Protein AF-A0A0B6XZ60-F1 (afdb_monomer_lite)

InterPro domains:
  IPR029412 Centrosomal protein of 19kDa [PF14933] (13-117)
  IPR029412 Centrosomal protein of 19kDa [PTHR31539] (5-104)

Organism: NCBI:txid1028688

Foldseek 3Di:
DDPPPPFDKAWDDWAWDQVVTWIWTWIDTPNDTDIDTGGQPPQALPDDQVVSLVVQCPDPVRVVPSVNDDPLVSSLRSQLSSCVRVVHDSVVSVVVSVVVPDDDPPDPPVPPDPVRD

Radius of gyration: 18.49 Å; chains: 1; bounding box: 44×43×53 Å

Secondary structure (DSSP, 8-state):
---------EEEEEEEEETTEEEEEEEEETTEEEEE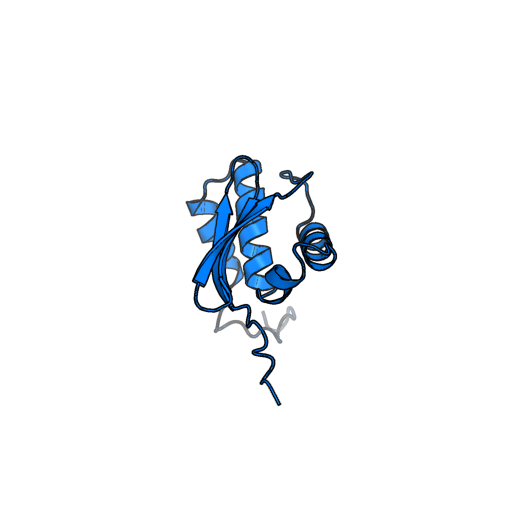EEE-TT--TT--HHHHHHHHHH-TTTHHHHTTS-HHHHHHHHHHHHHHHTT--HHHHHHHHHHHT---TT--TT--STT--

pLDDT: mean 89.15, std 12.57, range [37.44, 97.88]

Structure (mmCIF, N/CA/C/O backbone):
data_AF-A0A0B6XZ60-F1
#
_entry.id   AF-A0A0B6XZ60-F1
#
loop_
_atom_site.group_PDB
_atom_site.id
_atom_site.type_symbol
_atom_site.label_atom_id
_atom_site.label_alt_id
_atom_site.label_comp_id
_atom_site.label_asym_id
_atom_site.label_entity_id
_atom_site.label_seq_id
_atom_site.pdbx_PDB_ins_code
_atom_site.Cartn_x
_atom_site.Cartn_y
_atom_site.Cartn_z
_atom_site.occupancy
_atom_site.B_iso_or_equiv
_atom_site.auth_seq_id
_atom_site.auth_comp_id
_atom_site.auth_asym_id
_atom_site.auth_atom_id
_atom_site.pdbx_PDB_model_num
ATOM 1 N N . MET A 1 1 ? -27.335 -10.048 32.225 1.00 43.50 1 MET A N 1
ATOM 2 C CA . MET A 1 1 ? -26.071 -10.114 31.459 1.00 43.50 1 MET A CA 1
ATOM 3 C C . MET A 1 1 ? -26.249 -9.293 30.191 1.00 43.50 1 MET A C 1
ATOM 5 O O . MET A 1 1 ? -26.972 -9.725 29.305 1.00 43.50 1 MET A O 1
ATOM 9 N N . GLN A 1 2 ? -25.709 -8.072 30.132 1.00 37.44 2 GLN A N 1
ATOM 10 C CA . GLN A 1 2 ? -25.717 -7.289 28.893 1.00 37.44 2 GLN A CA 1
ATOM 11 C C . GLN A 1 2 ? -24.668 -7.881 27.952 1.00 37.44 2 GLN A C 1
ATOM 13 O O . GLN A 1 2 ? -23.492 -7.958 28.299 1.00 37.44 2 GLN A O 1
ATOM 18 N N . SER A 1 3 ? -25.121 -8.341 26.788 1.00 44.88 3 SER A N 1
ATOM 19 C CA . SER A 1 3 ? -24.261 -8.735 25.678 1.00 44.88 3 SER A CA 1
ATOM 20 C C . SER A 1 3 ? -23.379 -7.546 25.313 1.00 44.88 3 SER A C 1
ATOM 22 O O . SER A 1 3 ? -23.875 -6.545 24.794 1.00 44.88 3 SER A O 1
ATOM 24 N N . VAL A 1 4 ? -22.080 -7.641 25.591 1.00 51.56 4 VAL A N 1
ATOM 25 C CA . VAL A 1 4 ? -21.081 -6.734 25.027 1.00 51.56 4 VAL A CA 1
ATOM 26 C C . VAL A 1 4 ? -21.133 -6.961 23.521 1.00 51.56 4 VAL A C 1
ATOM 28 O O . VAL A 1 4 ? -20.595 -7.942 23.021 1.00 51.56 4 VAL A O 1
ATOM 31 N N . MET A 1 5 ? -21.865 -6.111 22.797 1.00 50.62 5 MET A N 1
ATOM 32 C CA . MET A 1 5 ? -21.806 -6.101 21.342 1.00 50.62 5 MET A CA 1
ATOM 33 C C . MET A 1 5 ? -20.381 -5.713 20.972 1.00 50.62 5 MET A C 1
ATOM 35 O O . MET A 1 5 ? -19.997 -4.548 21.075 1.00 50.62 5 MET A O 1
ATOM 39 N N . THR A 1 6 ? -19.577 -6.709 20.615 1.00 55.88 6 THR A N 1
ATOM 40 C CA . THR A 1 6 ? -18.244 -6.524 20.060 1.00 55.88 6 THR A CA 1
ATOM 41 C C . THR A 1 6 ? -18.403 -5.607 18.859 1.00 55.88 6 THR A C 1
ATOM 43 O O . THR A 1 6 ? -19.071 -5.954 17.887 1.00 55.88 6 THR A O 1
ATOM 46 N N . ASP A 1 7 ? -17.874 -4.393 18.963 1.00 73.44 7 ASP A N 1
ATOM 47 C CA . ASP A 1 7 ? -18.035 -3.366 17.945 1.00 73.44 7 ASP A CA 1
ATOM 48 C C . ASP A 1 7 ? -17.248 -3.779 16.692 1.00 73.44 7 ASP A C 1
ATOM 50 O O . ASP A 1 7 ? -16.053 -3.502 16.568 1.00 73.44 7 ASP A O 1
ATOM 54 N N . SER A 1 8 ? -17.897 -4.540 15.808 1.00 84.88 8 SER A N 1
ATOM 55 C CA . SER A 1 8 ? -17.265 -5.166 14.650 1.00 84.88 8 SER A CA 1
ATOM 56 C C . SER A 1 8 ? -16.789 -4.094 13.675 1.00 84.88 8 SER A C 1
ATOM 58 O O . SER A 1 8 ? -17.577 -3.264 13.208 1.00 84.88 8 SER A O 1
ATOM 60 N N . LEU A 1 9 ? -15.494 -4.121 13.371 1.00 92.62 9 LEU A N 1
ATOM 61 C CA . LEU A 1 9 ? -14.864 -3.257 12.386 1.00 92.62 9 LEU A CA 1
ATOM 62 C C . LEU A 1 9 ? -14.755 -4.003 11.054 1.00 92.62 9 LEU A C 1
ATOM 64 O O . LEU A 1 9 ? -14.100 -5.037 10.985 1.00 92.62 9 LEU A O 1
ATOM 68 N N . GLU A 1 10 ? -15.349 -3.451 10.000 1.00 94.62 10 GLU A N 1
ATOM 69 C CA . GLU A 1 10 ? -15.351 -4.046 8.658 1.00 94.62 10 GLU A CA 1
ATOM 70 C C . GLU A 1 10 ? -14.857 -3.022 7.631 1.00 94.62 10 GLU A C 1
ATOM 72 O O . GLU A 1 10 ? -15.381 -1.906 7.565 1.00 94.62 10 GLU A O 1
ATOM 77 N N . ILE A 1 11 ? -13.854 -3.377 6.824 1.00 95.94 11 ILE A N 1
ATOM 78 C CA . ILE A 1 11 ? -13.383 -2.522 5.729 1.00 95.94 11 ILE A CA 1
ATOM 79 C C . ILE A 1 11 ? -14.274 -2.737 4.503 1.00 95.94 11 ILE A C 1
ATOM 81 O O . ILE A 1 11 ? -14.376 -3.847 4.000 1.00 95.94 11 ILE A O 1
ATOM 85 N N . ILE A 1 12 ? -14.876 -1.659 3.995 1.00 96.12 12 ILE A N 1
ATOM 86 C CA . ILE A 1 12 ? -15.739 -1.687 2.803 1.00 96.12 12 ILE A CA 1
ATOM 87 C C . ILE A 1 12 ? -14.926 -1.339 1.552 1.00 96.12 12 ILE A C 1
ATOM 89 O O . ILE A 1 12 ? -15.044 -1.986 0.517 1.00 96.12 12 ILE A O 1
ATOM 93 N N . LYS A 1 13 ? -14.120 -0.269 1.622 1.00 96.06 13 LYS A N 1
ATOM 94 C CA . LYS A 1 13 ? -13.278 0.200 0.510 1.00 96.06 13 LYS A CA 1
ATOM 95 C C . LYS A 1 13 ? -11.956 0.747 1.033 1.00 96.06 13 LYS A C 1
ATOM 97 O O . LYS A 1 13 ? -11.916 1.373 2.093 1.00 96.06 13 LYS A O 1
ATOM 102 N N . CYS A 1 14 ? -10.902 0.578 0.244 1.00 96.81 14 CYS A N 1
ATOM 103 C CA . CYS A 1 14 ? -9.594 1.177 0.470 1.00 96.81 14 CYS A CA 1
ATOM 104 C C . CYS A 1 14 ? -9.109 1.819 -0.834 1.00 96.81 14 CYS A C 1
ATOM 106 O O . CYS A 1 14 ? -9.253 1.230 -1.903 1.00 96.81 14 CYS A O 1
ATOM 108 N N . GLY A 1 15 ? -8.573 3.030 -0.745 1.00 96.94 15 GLY A N 1
ATOM 109 C CA . GLY A 1 15 ? -8.031 3.782 -1.870 1.00 96.94 15 GLY A CA 1
ATOM 110 C C . GLY A 1 15 ? -6.872 4.670 -1.437 1.00 96.94 15 GLY A C 1
ATOM 111 O O . GLY A 1 15 ? -6.383 4.566 -0.311 1.00 96.94 15 GLY A O 1
ATOM 112 N N . VAL A 1 16 ? -6.453 5.570 -2.323 1.00 97.31 16 VAL A N 1
ATOM 113 C CA . VAL A 1 16 ? -5.301 6.453 -2.104 1.00 97.31 16 VAL A CA 1
ATOM 114 C C . VAL A 1 16 ? -5.658 7.915 -2.345 1.00 97.31 16 VAL A C 1
ATOM 116 O O . VAL A 1 16 ? -6.547 8.234 -3.133 1.00 97.31 16 VAL A O 1
ATOM 119 N N . ARG A 1 17 ? -4.945 8.812 -1.669 1.00 97.00 17 ARG A N 1
ATOM 120 C CA . ARG A 1 17 ? -4.849 10.236 -2.000 1.00 97.00 17 ARG A CA 1
ATOM 121 C C . ARG A 1 17 ? -3.385 10.541 -2.293 1.00 97.00 17 ARG A C 1
ATOM 123 O O . ARG A 1 17 ? -2.524 10.110 -1.533 1.00 97.00 17 ARG A O 1
ATOM 130 N N . PHE A 1 18 ? -3.124 11.295 -3.357 1.00 95.81 18 PHE A N 1
ATOM 131 C CA . PHE A 1 18 ? -1.760 11.611 -3.789 1.00 95.81 18 PHE A CA 1
ATOM 132 C C . PHE A 1 18 ? -1.173 12.857 -3.124 1.00 95.81 18 PHE A C 1
ATOM 134 O O . PHE A 1 18 ? 0.037 12.908 -2.946 1.00 95.81 18 PHE A O 1
ATOM 141 N N . ASP A 1 19 ? -2.010 13.819 -2.719 1.00 93.31 19 ASP A N 1
ATOM 142 C CA . ASP A 1 19 ? -1.548 15.088 -2.150 1.00 93.31 19 ASP A CA 1
ATOM 143 C C . ASP A 1 19 ? -2.365 15.530 -0.906 1.00 93.31 19 ASP A C 1
ATOM 145 O O . ASP A 1 19 ? -3.571 15.788 -1.016 1.00 93.31 19 ASP A O 1
ATOM 149 N N . PRO A 1 20 ? -1.765 15.555 0.304 1.00 94.31 20 PRO A N 1
ATOM 150 C CA . PRO A 1 20 ? -0.555 14.815 0.657 1.00 94.31 20 PRO A CA 1
ATOM 151 C C . PRO A 1 20 ? -0.827 13.291 0.668 1.00 94.31 20 PRO A C 1
ATOM 153 O O . PRO A 1 20 ? -1.968 12.881 0.959 1.00 94.31 20 PRO A O 1
ATOM 1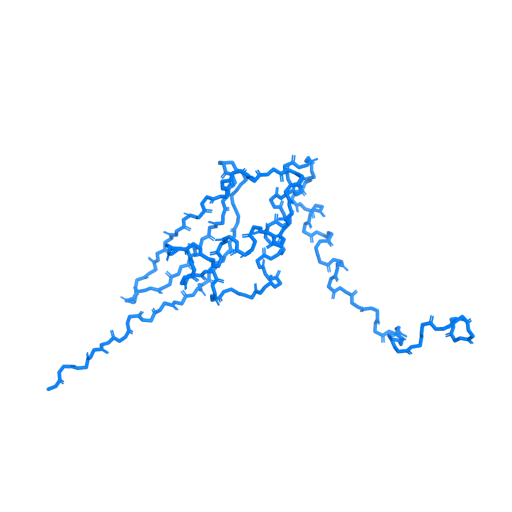56 N N . PRO A 1 21 ? 0.196 12.448 0.410 1.00 96.75 21 PRO A N 1
ATOM 157 C CA . PRO A 1 21 ? 0.077 10.990 0.347 1.00 96.75 21 PRO A CA 1
ATOM 158 C C . PRO A 1 21 ? -0.667 10.370 1.536 1.00 96.75 21 PRO A C 1
ATOM 160 O O . PRO A 1 21 ? -0.321 10.590 2.701 1.00 96.75 21 PRO A O 1
ATOM 163 N N . ALA A 1 22 ? -1.715 9.592 1.259 1.00 97.50 22 ALA A N 1
ATOM 164 C CA . ALA A 1 22 ? -2.485 8.901 2.293 1.00 97.50 22 ALA A CA 1
ATOM 165 C C . ALA A 1 22 ? -3.234 7.670 1.768 1.00 97.50 22 ALA A C 1
ATOM 167 O O . ALA A 1 22 ? -3.731 7.668 0.641 1.00 97.50 22 ALA A O 1
ATOM 168 N N . LEU A 1 23 ? -3.424 6.675 2.638 1.00 97.50 23 LEU A N 1
ATOM 169 C CA . LEU A 1 23 ? -4.440 5.637 2.453 1.00 97.50 23 LEU A CA 1
ATOM 170 C C . LEU A 1 23 ? -5.799 6.166 2.914 1.00 97.50 23 LEU A C 1
ATOM 172 O O . LEU A 1 23 ? -5.915 6.780 3.976 1.00 97.50 23 LEU A O 1
ATOM 176 N N . VAL A 1 24 ? -6.843 5.909 2.137 1.00 97.88 24 VAL A N 1
ATOM 177 C CA . VAL A 1 24 ? -8.211 6.341 2.434 1.00 97.88 24 VAL A CA 1
ATOM 178 C C . VAL A 1 24 ? -9.087 5.112 2.615 1.00 97.88 24 VAL A C 1
ATOM 180 O O . VAL A 1 24 ? -9.304 4.348 1.681 1.00 97.88 24 VAL A O 1
ATOM 183 N N . LEU A 1 25 ? -9.624 4.947 3.818 1.00 97.19 25 LEU A N 1
ATOM 184 C CA . LEU A 1 25 ? -10.461 3.820 4.205 1.00 97.19 25 LEU A CA 1
ATOM 185 C C . LEU A 1 25 ? -11.915 4.253 4.345 1.00 97.19 25 LEU A C 1
ATOM 187 O O . LEU A 1 25 ? -12.207 5.259 4.995 1.00 97.19 25 LEU A O 1
ATOM 191 N N . CYS A 1 26 ? -12.822 3.451 3.801 1.00 97.62 26 CYS A N 1
ATOM 192 C CA . CYS A 1 26 ? -14.243 3.460 4.118 1.00 97.62 26 CYS A CA 1
ATOM 193 C C . CYS A 1 26 ? -14.558 2.177 4.889 1.00 97.62 26 CYS A C 1
ATOM 195 O O . CYS A 1 26 ? -14.260 1.085 4.405 1.00 97.62 26 CYS A O 1
ATOM 197 N N . TYR A 1 27 ? -15.119 2.299 6.088 1.00 96.31 27 TYR A N 1
ATOM 198 C CA . TYR A 1 27 ? -15.334 1.170 6.990 1.00 96.31 27 TYR A CA 1
ATOM 199 C C . TYR A 1 27 ? -16.660 1.291 7.737 1.00 96.31 27 TYR A C 1
ATOM 201 O O . TYR A 1 27 ? -17.161 2.395 7.956 1.00 96.31 27 TYR A O 1
ATOM 209 N N . LYS A 1 28 ? -17.217 0.158 8.161 1.00 96.12 28 LYS A N 1
ATOM 210 C CA . LYS A 1 28 ? -18.392 0.087 9.031 1.00 96.12 28 LYS A CA 1
ATOM 211 C C . LYS A 1 28 ? -17.941 -0.150 10.468 1.00 96.12 28 LYS A C 1
ATOM 213 O O . LYS A 1 28 ? -17.087 -0.997 10.723 1.00 96.12 28 LYS A O 1
ATOM 218 N N . LYS A 1 29 ? -18.495 0.622 11.402 1.00 94.75 29 LYS A N 1
ATOM 219 C CA . LYS A 1 29 ? -18.302 0.450 12.848 1.00 94.75 29 LYS A CA 1
ATOM 220 C C . LYS A 1 29 ? -19.592 0.828 13.573 1.00 94.75 29 LYS A C 1
ATOM 222 O O . LYS A 1 29 ? -20.143 1.900 13.309 1.00 94.75 29 LYS A O 1
ATOM 227 N N . SER A 1 30 ? -20.092 -0.054 14.434 1.00 92.69 30 SER A N 1
ATOM 228 C CA . SER A 1 30 ? -21.373 0.105 15.147 1.00 92.69 30 SER A CA 1
ATOM 229 C C . SER A 1 30 ? -22.548 0.420 14.208 1.00 92.69 30 SER A C 1
ATOM 231 O O . SER A 1 30 ? -23.341 1.328 14.450 1.00 92.69 30 SER A O 1
ATOM 233 N N . GLY A 1 31 ? -22.603 -0.249 13.052 1.00 90.88 31 GLY A N 1
ATOM 234 C CA . GLY A 1 31 ? -23.636 -0.014 12.036 1.00 90.88 31 GLY A CA 1
ATOM 235 C C . GLY A 1 31 ? -23.471 1.267 11.207 1.00 90.88 31 GLY A C 1
ATOM 236 O O . GLY A 1 31 ? -24.183 1.432 10.221 1.00 90.88 31 GLY A O 1
ATOM 237 N N . LYS A 1 32 ? -22.520 2.151 11.538 1.00 95.38 32 LYS A N 1
ATOM 238 C CA . LYS A 1 32 ? -22.293 3.418 10.826 1.00 95.38 32 LYS A CA 1
ATOM 239 C C . LYS A 1 32 ? -21.115 3.309 9.863 1.00 95.38 32 LYS A C 1
ATOM 241 O O . LYS A 1 32 ? -20.042 2.840 10.244 1.00 95.38 32 LYS A O 1
ATOM 246 N N . ILE A 1 33 ? -21.304 3.800 8.640 1.00 96.81 33 ILE A N 1
ATOM 247 C CA . ILE A 1 33 ? -20.222 3.970 7.665 1.00 96.81 33 ILE A CA 1
ATOM 248 C C . ILE A 1 33 ? -19.389 5.186 8.070 1.00 96.81 33 ILE A C 1
ATOM 250 O O . ILE A 1 33 ? -19.919 6.245 8.404 1.00 96.81 33 ILE A O 1
ATOM 254 N N . ARG A 1 34 ? -18.071 5.026 8.056 1.00 96.81 34 ARG A N 1
ATOM 255 C CA . ARG A 1 34 ? -17.096 6.049 8.419 1.00 96.81 34 ARG A CA 1
ATOM 256 C C . ARG A 1 34 ? -15.974 6.080 7.393 1.00 96.81 34 ARG A C 1
ATOM 258 O O . ARG A 1 34 ? -15.657 5.075 6.762 1.00 96.81 34 ARG A O 1
ATOM 265 N N . ARG A 1 35 ? -15.331 7.240 7.277 1.00 96.94 35 ARG A N 1
ATOM 266 C CA . ARG A 1 35 ? -14.138 7.444 6.454 1.00 96.94 35 ARG A CA 1
ATOM 267 C C . ARG A 1 35 ? -12.949 7.785 7.348 1.00 96.94 35 ARG A C 1
ATOM 269 O O . ARG A 1 35 ? -13.094 8.562 8.289 1.00 96.94 35 ARG A O 1
ATOM 276 N N . ARG A 1 36 ? -11.775 7.219 7.067 1.00 96.00 36 ARG A N 1
ATOM 277 C CA . ARG A 1 36 ? -10.503 7.565 7.724 1.00 96.00 36 ARG A CA 1
ATOM 278 C C . ARG A 1 36 ? -9.427 7.775 6.668 1.00 96.00 36 ARG A C 1
ATOM 280 O O . ARG A 1 36 ? -9.353 7.013 5.713 1.00 96.00 36 ARG A O 1
ATOM 287 N N . SER A 1 37 ? -8.594 8.792 6.858 1.00 96.94 37 SER A N 1
ATOM 288 C CA . SER A 1 37 ? -7.375 8.999 6.075 1.00 96.94 37 SER A CA 1
ATOM 289 C C . SER A 1 37 ? -6.181 8.655 6.961 1.00 96.94 37 SER A C 1
ATOM 291 O O . SER A 1 37 ? -6.094 9.172 8.073 1.00 96.94 37 SER A O 1
ATOM 293 N N . ILE A 1 38 ? -5.291 7.785 6.492 1.00 96.50 38 ILE A N 1
ATOM 294 C CA . ILE A 1 38 ? -4.034 7.427 7.155 1.00 96.50 38 ILE A CA 1
ATOM 295 C C . ILE A 1 38 ? -2.906 8.095 6.361 1.00 96.50 38 ILE A C 1
ATOM 297 O O . ILE A 1 38 ? -2.613 7.644 5.253 1.00 96.50 38 ILE A O 1
ATOM 301 N N . PRO A 1 39 ? -2.316 9.192 6.865 1.00 95.81 39 PRO A N 1
ATOM 302 C CA . PRO A 1 39 ? -1.209 9.862 6.191 1.00 95.81 39 PRO A CA 1
ATOM 303 C C . PRO A 1 39 ? 0.014 8.949 6.096 1.00 95.81 39 PRO A C 1
ATOM 305 O O . PRO A 1 39 ? 0.360 8.290 7.077 1.00 95.81 39 PRO A O 1
ATOM 308 N N . LEU A 1 40 ? 0.691 8.963 4.949 1.00 94.62 40 LEU A N 1
ATOM 309 C CA . LEU A 1 40 ? 1.985 8.307 4.776 1.00 94.62 40 LEU A CA 1
ATOM 310 C C . LEU A 1 40 ? 3.081 9.344 5.038 1.00 94.62 40 LEU A C 1
ATOM 312 O O . LEU A 1 40 ? 3.441 10.129 4.163 1.00 94.62 40 LEU A O 1
ATOM 316 N N . ARG A 1 41 ? 3.543 9.414 6.290 1.00 87.81 41 ARG A N 1
ATOM 317 C CA . ARG A 1 41 ? 4.612 10.340 6.691 1.00 87.81 41 ARG A CA 1
ATOM 318 C C . ARG A 1 41 ? 5.939 9.854 6.113 1.00 87.81 41 ARG A C 1
ATOM 320 O O . ARG A 1 41 ? 6.176 8.653 6.108 1.00 87.81 41 ARG A O 1
ATOM 327 N N . ASN A 1 42 ? 6.789 10.782 5.673 1.00 86.81 42 ASN A N 1
ATOM 328 C CA . ASN A 1 42 ? 8.104 10.481 5.090 1.00 86.81 42 ASN A CA 1
ATOM 329 C C . ASN A 1 42 ? 8.039 9.496 3.907 1.00 86.81 42 ASN A C 1
ATOM 331 O O . ASN A 1 42 ? 8.936 8.682 3.730 1.00 86.81 42 ASN A O 1
ATOM 335 N N . PHE A 1 43 ? 6.958 9.554 3.124 1.00 93.50 43 PHE A N 1
ATOM 336 C CA . PHE A 1 43 ? 6.756 8.694 1.965 1.00 93.50 43 PHE A CA 1
ATOM 337 C C . PHE A 1 43 ? 7.091 9.450 0.681 1.00 93.50 43 PHE A C 1
ATOM 339 O O . PHE A 1 43 ? 6.444 10.443 0.345 1.00 93.50 43 PHE A O 1
ATOM 346 N N . ASP A 1 44 ? 8.086 8.956 -0.042 1.00 93.19 44 ASP A N 1
ATOM 347 C CA . ASP A 1 44 ? 8.564 9.503 -1.306 1.00 93.19 44 ASP A CA 1
ATOM 348 C C . ASP A 1 44 ? 8.753 8.406 -2.371 1.00 93.19 44 ASP A C 1
ATOM 350 O O . ASP A 1 44 ? 8.500 7.218 -2.152 1.00 93.19 44 ASP A O 1
ATOM 354 N N . LYS A 1 45 ? 9.224 8.805 -3.556 1.00 92.69 45 LYS A N 1
ATOM 355 C CA . LYS A 1 45 ? 9.481 7.894 -4.681 1.00 92.69 45 LYS A CA 1
ATOM 356 C C . LYS A 1 45 ? 10.602 6.871 -4.433 1.00 92.69 45 LYS A C 1
ATOM 358 O O . LYS A 1 45 ? 10.720 5.926 -5.207 1.00 92.69 45 LYS A O 1
ATOM 363 N N . ASN A 1 46 ? 11.419 7.038 -3.394 1.00 92.81 46 ASN A N 1
ATOM 364 C CA . ASN A 1 46 ? 12.537 6.152 -3.054 1.00 92.81 46 ASN A CA 1
ATOM 365 C C . ASN A 1 46 ? 12.204 5.215 -1.887 1.00 92.81 46 ASN A C 1
ATOM 367 O O . ASN A 1 46 ? 12.922 4.249 -1.643 1.00 92.81 46 ASN A O 1
ATOM 371 N N . THR A 1 47 ? 11.099 5.468 -1.193 1.00 91.88 47 THR A N 1
ATOM 372 C CA . THR A 1 47 ? 10.687 4.716 -0.012 1.00 91.88 47 THR A CA 1
ATOM 373 C C . THR A 1 47 ? 10.444 3.234 -0.340 1.00 91.88 47 THR A C 1
ATOM 375 O O . THR A 1 47 ? 9.853 2.885 -1.373 1.00 91.88 47 THR A O 1
ATOM 378 N N . GLY A 1 48 ? 10.919 2.343 0.536 1.00 94.69 48 GLY A N 1
ATOM 379 C CA . GLY A 1 48 ? 10.671 0.903 0.456 1.00 94.69 48 GLY A CA 1
ATOM 380 C C . GLY A 1 48 ? 9.235 0.570 0.863 1.00 94.69 48 GLY A C 1
ATOM 381 O O . GLY A 1 48 ? 8.782 0.978 1.931 1.00 94.69 48 GLY A O 1
ATOM 382 N N . ILE A 1 49 ? 8.507 -0.160 0.014 1.00 94.75 49 ILE A N 1
ATOM 383 C CA . ILE A 1 49 ? 7.088 -0.470 0.255 1.00 94.75 49 ILE A CA 1
ATOM 384 C C . ILE A 1 49 ? 6.925 -1.367 1.488 1.00 94.75 49 ILE A C 1
ATOM 386 O O . ILE A 1 49 ? 6.055 -1.092 2.313 1.00 94.75 49 ILE A O 1
ATOM 390 N N . ASP A 1 50 ? 7.796 -2.363 1.658 1.00 94.00 50 ASP A N 1
ATOM 391 C CA . ASP A 1 50 ? 7.732 -3.314 2.775 1.00 94.00 50 ASP A CA 1
ATOM 392 C C . ASP A 1 50 ? 7.881 -2.618 4.133 1.00 94.00 50 ASP A C 1
ATOM 394 O O . ASP A 1 50 ? 7.055 -2.819 5.024 1.00 94.00 50 ASP A O 1
ATOM 398 N N . HIS A 1 51 ? 8.846 -1.698 4.247 1.00 93.69 51 HIS A N 1
ATOM 399 C CA . HIS A 1 51 ? 9.049 -0.878 5.446 1.00 93.69 51 HIS A CA 1
ATOM 400 C C . HIS A 1 51 ? 7.778 -0.106 5.824 1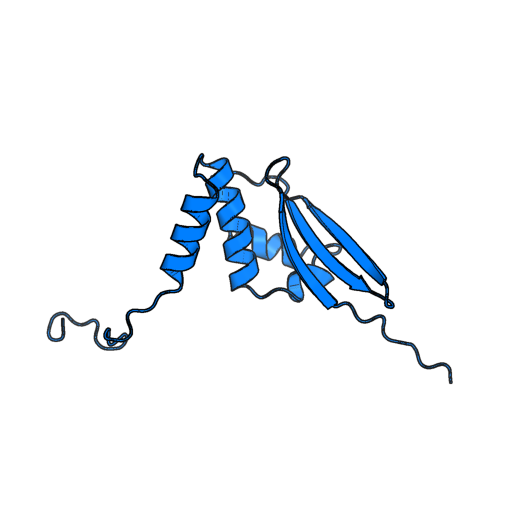.00 93.69 51 HIS A C 1
ATOM 402 O O . HIS A 1 51 ? 7.338 -0.112 6.970 1.00 93.69 51 HIS A O 1
ATOM 408 N N . ILE A 1 52 ? 7.124 0.524 4.846 1.00 95.12 52 ILE A N 1
ATOM 409 C CA . ILE A 1 52 ? 5.892 1.283 5.094 1.00 95.12 52 ILE A CA 1
ATOM 410 C C . ILE A 1 52 ? 4.735 0.361 5.481 1.00 95.12 52 ILE A C 1
ATOM 412 O O . ILE A 1 52 ? 3.906 0.722 6.318 1.00 95.12 52 ILE A O 1
ATOM 416 N N . MET A 1 53 ? 4.657 -0.838 4.903 1.00 95.06 53 MET A N 1
ATOM 417 C CA . MET A 1 53 ? 3.652 -1.825 5.296 1.00 95.06 53 MET A CA 1
ATOM 418 C C . MET A 1 53 ? 3.833 -2.270 6.750 1.00 95.06 53 MET A C 1
ATOM 420 O O . MET A 1 53 ? 2.836 -2.436 7.458 1.00 95.06 53 MET A O 1
ATOM 424 N N . GLU A 1 54 ? 5.071 -2.451 7.205 1.00 93.81 54 GLU A N 1
ATOM 425 C CA . GLU A 1 54 ? 5.393 -2.779 8.596 1.00 93.81 54 GLU A CA 1
ATOM 426 C C . GLU A 1 54 ? 5.049 -1.628 9.546 1.00 93.81 54 GLU A C 1
ATOM 428 O O . GLU A 1 54 ? 4.323 -1.847 10.521 1.00 93.81 54 GLU A O 1
ATOM 433 N N . ASP A 1 55 ? 5.440 -0.398 9.210 1.00 93.19 55 ASP A N 1
ATOM 434 C CA . ASP A 1 55 ? 5.106 0.811 9.975 1.00 93.19 55 ASP A CA 1
ATOM 435 C C . ASP A 1 55 ? 3.591 0.990 10.155 1.00 93.19 55 ASP A C 1
ATOM 437 O O . ASP A 1 55 ? 3.079 1.302 11.236 1.00 93.19 55 ASP A O 1
ATOM 441 N N . LEU A 1 56 ? 2.826 0.755 9.088 1.00 93.81 56 LEU A N 1
ATOM 442 C CA . LEU A 1 56 ? 1.369 0.846 9.122 1.00 93.81 56 LEU A CA 1
ATOM 443 C C . LEU A 1 56 ? 0.738 -0.228 10.024 1.00 93.81 56 LEU A C 1
ATOM 445 O O . LEU A 1 56 ? -0.294 0.026 10.655 1.00 93.81 56 LEU A O 1
ATOM 449 N N . LYS A 1 57 ? 1.346 -1.419 10.103 1.00 93.19 57 LYS A N 1
ATOM 450 C CA . LYS A 1 57 ? 0.890 -2.540 10.943 1.00 93.19 57 LYS A CA 1
ATOM 451 C C . LYS A 1 57 ? 1.319 -2.411 12.407 1.00 93.19 57 LYS A C 1
ATOM 453 O O . LYS A 1 57 ? 0.636 -2.980 13.269 1.00 93.19 57 LYS A O 1
ATOM 458 N N . SER A 1 58 ? 2.418 -1.709 12.680 1.00 92.00 58 SER A N 1
ATOM 459 C CA . SER A 1 58 ? 2.956 -1.465 14.023 1.00 92.00 58 SER A CA 1
ATOM 460 C C . SER A 1 58 ? 2.342 -0.227 14.686 1.00 92.00 58 SER A C 1
ATOM 462 O O . SER A 1 58 ? 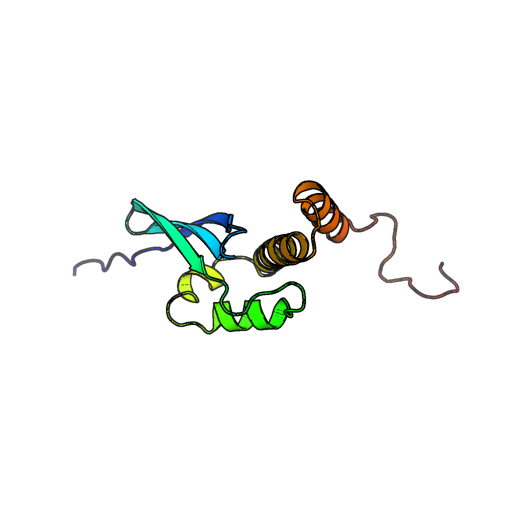2.228 -0.175 15.909 1.00 92.00 58 SER A O 1
ATOM 464 N N . SER A 1 59 ? 1.854 0.737 13.897 1.00 90.81 59 SER A N 1
ATOM 465 C CA . SER A 1 59 ? 1.216 1.952 14.407 1.00 90.81 59 SER A CA 1
ATOM 466 C C . SER A 1 59 ? -0.059 1.652 15.229 1.00 90.81 59 SER A C 1
ATOM 468 O O . SER A 1 59 ? -1.026 1.107 14.678 1.00 90.81 59 SER A O 1
ATOM 470 N N . PRO A 1 60 ? -0.135 2.053 16.518 1.00 88.88 60 PRO A N 1
ATOM 471 C CA . PRO A 1 60 ? -1.268 1.742 17.401 1.00 88.88 60 PRO A CA 1
ATOM 472 C C . PRO A 1 60 ? -2.628 2.190 16.850 1.00 88.88 60 PRO A C 1
ATOM 474 O O . PRO A 1 60 ? -3.625 1.472 16.940 1.00 88.88 60 PRO A O 1
ATOM 477 N N . ASP A 1 61 ? -2.661 3.354 16.203 1.00 88.50 61 ASP A N 1
ATOM 478 C CA . ASP A 1 61 ? -3.896 3.960 15.704 1.00 88.50 61 ASP A CA 1
ATOM 479 C C . ASP A 1 61 ? -4.399 3.352 14.391 1.00 88.50 61 ASP A C 1
ATOM 481 O O . ASP A 1 61 ? -5.601 3.409 14.091 1.00 88.50 61 ASP A O 1
ATOM 485 N N . ASN A 1 62 ? -3.486 2.789 13.599 1.00 91.06 62 ASN A N 1
ATOM 486 C CA . ASN A 1 62 ? -3.747 2.353 12.230 1.00 91.06 62 ASN A CA 1
ATOM 487 C C . ASN A 1 62 ? -3.821 0.828 12.108 1.00 91.06 62 ASN A C 1
ATOM 489 O O . ASN A 1 62 ? -4.597 0.327 11.291 1.00 91.06 62 ASN A O 1
ATOM 493 N N . SER A 1 63 ? -3.096 0.099 12.960 1.00 92.94 63 SER A N 1
ATOM 494 C CA . SER A 1 63 ? -2.950 -1.361 12.926 1.00 92.94 63 SER A CA 1
ATOM 495 C C . SER A 1 63 ? -4.284 -2.107 12.840 1.00 92.94 63 SER A C 1
ATOM 497 O O . SER A 1 63 ? -4.436 -2.990 12.000 1.00 92.94 63 SER A O 1
ATOM 499 N N . LYS A 1 64 ? -5.287 -1.708 13.633 1.00 93.19 64 LYS A N 1
ATOM 500 C CA . LYS A 1 64 ? -6.631 -2.318 13.638 1.00 93.19 64 LYS A CA 1
ATOM 501 C C . LYS A 1 64 ? -7.364 -2.250 12.296 1.00 93.19 64 LYS A C 1
ATOM 503 O O . LYS A 1 64 ? -8.230 -3.074 12.046 1.00 93.19 64 LYS A O 1
ATOM 508 N N . PHE A 1 65 ? -7.043 -1.269 11.454 1.00 94.38 65 PHE A N 1
ATOM 509 C CA . PHE A 1 65 ? -7.611 -1.158 10.112 1.00 94.38 65 PHE A CA 1
ATOM 510 C C . PHE A 1 65 ? -6.722 -1.843 9.076 1.00 94.38 65 PHE A C 1
ATOM 512 O O . PHE A 1 65 ? -7.213 -2.570 8.222 1.00 94.38 65 PHE A O 1
ATOM 519 N N . VAL A 1 66 ? -5.410 -1.614 9.160 1.00 93.56 66 VAL A N 1
ATOM 520 C CA . VAL A 1 66 ? -4.429 -2.110 8.186 1.00 93.56 66 VAL A CA 1
ATOM 521 C C . VAL A 1 66 ? -4.361 -3.637 8.199 1.00 93.56 66 VAL A C 1
ATOM 523 O O . VAL A 1 66 ? -4.251 -4.247 7.143 1.00 93.56 66 VAL A O 1
ATOM 526 N N . ARG A 1 67 ? -4.501 -4.269 9.371 1.00 93.19 67 ARG A N 1
ATOM 527 C CA . ARG A 1 67 ? -4.520 -5.736 9.519 1.00 93.19 67 ARG A CA 1
ATOM 528 C C . ARG A 1 67 ? -5.744 -6.410 8.892 1.00 93.19 67 ARG A C 1
ATOM 530 O O . ARG A 1 67 ? -5.717 -7.618 8.707 1.00 93.19 67 ARG A O 1
ATOM 537 N N . LEU A 1 68 ? -6.795 -5.650 8.576 1.00 93.81 68 LEU A N 1
ATOM 538 C CA . LEU A 1 68 ? -7.984 -6.153 7.879 1.00 93.81 68 LEU A CA 1
ATOM 539 C C . LEU A 1 68 ? -7.838 -6.102 6.348 1.00 93.81 68 LEU A C 1
ATOM 541 O O . LEU A 1 68 ? -8.711 -6.593 5.641 1.00 93.81 68 LEU A O 1
ATOM 545 N N . LEU A 1 69 ? -6.767 -5.493 5.829 1.00 93.56 69 LEU A N 1
ATOM 546 C CA . LEU A 1 69 ? -6.448 -5.475 4.402 1.00 93.56 69 LEU A CA 1
ATOM 547 C C . LEU A 1 69 ? -5.536 -6.655 4.051 1.00 93.56 69 LEU A C 1
ATOM 549 O O . LEU A 1 69 ? -4.677 -7.041 4.847 1.00 93.56 69 LEU A O 1
ATOM 553 N N . SER A 1 70 ? -5.655 -7.183 2.831 1.00 93.38 70 SER A N 1
ATOM 554 C CA . SER A 1 70 ? -4.668 -8.143 2.329 1.00 93.38 70 SER A CA 1
ATOM 555 C C . SER A 1 70 ? -3.326 -7.449 2.066 1.00 93.38 70 SER A C 1
ATOM 557 O O . SER A 1 70 ? -3.274 -6.277 1.680 1.00 93.38 70 SER A O 1
ATOM 559 N N . ALA A 1 71 ? -2.222 -8.180 2.253 1.00 93.50 71 ALA A N 1
ATOM 560 C CA . ALA A 1 71 ? -0.882 -7.656 1.986 1.00 93.50 71 ALA A CA 1
ATOM 561 C C . ALA A 1 71 ? -0.739 -7.195 0.525 1.00 93.50 71 ALA A C 1
ATOM 563 O O . ALA A 1 71 ? -0.263 -6.088 0.287 1.00 93.50 71 ALA A O 1
ATOM 564 N N . ALA A 1 72 ? -1.252 -7.986 -0.424 1.00 92.94 72 ALA A N 1
ATOM 565 C CA . ALA A 1 72 ? -1.250 -7.655 -1.846 1.00 92.94 72 ALA A CA 1
ATOM 566 C C . ALA A 1 72 ? -1.996 -6.344 -2.144 1.00 92.94 72 ALA A C 1
ATOM 568 O O . ALA A 1 72 ? -1.476 -5.481 -2.848 1.00 92.94 72 ALA A O 1
ATOM 569 N N . GLN A 1 73 ? -3.189 -6.141 -1.568 1.00 93.75 73 GLN A N 1
ATOM 570 C CA . GLN A 1 73 ? -3.936 -4.897 -1.763 1.00 93.75 73 GLN A CA 1
ATOM 571 C C . GLN A 1 73 ? -3.161 -3.691 -1.221 1.00 93.75 73 GLN A C 1
ATOM 573 O O . GLN A 1 73 ? -3.078 -2.662 -1.891 1.00 93.75 73 GLN A O 1
ATOM 578 N N . LEU A 1 74 ? -2.588 -3.810 -0.020 1.00 95.44 74 LEU A N 1
ATOM 579 C CA . LEU A 1 74 ? -1.812 -2.734 0.589 1.00 95.44 74 LEU A CA 1
ATOM 580 C C . LEU A 1 74 ? -0.575 -2.390 -0.254 1.00 95.44 74 LEU A C 1
ATOM 582 O O . LEU A 1 74 ? -0.344 -1.216 -0.541 1.00 95.44 74 LEU A O 1
ATOM 586 N N . GLN A 1 75 ? 0.163 -3.404 -0.706 1.00 95.50 75 GLN A N 1
ATOM 587 C CA . GLN A 1 75 ? 1.336 -3.244 -1.562 1.00 95.50 75 GLN A CA 1
ATOM 588 C C . GLN A 1 75 ? 0.988 -2.524 -2.870 1.00 95.50 75 GLN A C 1
ATOM 590 O O . GLN A 1 75 ? 1.654 -1.548 -3.219 1.00 95.50 75 GLN A O 1
ATOM 595 N N . ARG A 1 76 ? -0.089 -2.928 -3.561 1.00 95.19 76 ARG A N 1
ATOM 596 C CA . ARG A 1 76 ? -0.545 -2.265 -4.798 1.00 95.19 76 ARG A CA 1
ATOM 597 C C . ARG A 1 76 ? -0.864 -0.789 -4.570 1.00 95.19 76 ARG A C 1
ATOM 599 O O . ARG A 1 76 ? -0.382 0.066 -5.307 1.00 95.19 76 ARG A O 1
ATOM 606 N N . LEU A 1 77 ? -1.628 -0.468 -3.523 1.00 96.50 77 LEU A N 1
ATOM 607 C CA . LEU A 1 77 ? -2.006 0.916 -3.211 1.00 96.50 77 LEU A CA 1
ATOM 608 C C . LEU A 1 77 ? -0.783 1.790 -2.904 1.00 96.50 77 LEU A C 1
ATOM 610 O O . LEU A 1 77 ? -0.673 2.897 -3.428 1.00 96.50 77 LEU A O 1
ATOM 614 N N . LEU A 1 78 ? 0.157 1.291 -2.098 1.00 96.69 78 LEU A N 1
ATOM 615 C CA . LEU A 1 78 ? 1.391 2.019 -1.790 1.00 96.69 78 LEU A CA 1
ATOM 616 C C . LEU A 1 78 ? 2.267 2.200 -3.036 1.00 96.69 78 LEU A C 1
ATOM 618 O O . LEU A 1 78 ? 2.835 3.272 -3.242 1.00 96.69 78 LEU A O 1
ATOM 622 N N . THR A 1 79 ? 2.320 1.192 -3.905 1.00 96.25 79 THR A N 1
ATOM 623 C CA . THR A 1 79 ? 3.068 1.263 -5.165 1.00 96.25 79 THR A CA 1
ATOM 624 C C . THR A 1 79 ? 2.459 2.303 -6.109 1.00 96.25 79 THR A C 1
ATOM 626 O O . THR A 1 79 ? 3.195 3.078 -6.707 1.00 96.25 79 THR A O 1
ATOM 629 N N . ILE A 1 80 ? 1.127 2.402 -6.186 1.00 97.00 80 ILE A N 1
ATOM 630 C CA . ILE A 1 80 ? 0.437 3.437 -6.978 1.00 97.00 80 ILE A CA 1
ATOM 631 C C . ILE A 1 80 ? 0.778 4.852 -6.489 1.00 97.00 80 ILE A C 1
ATOM 633 O O . ILE A 1 80 ? 0.993 5.759 -7.294 1.00 97.00 80 ILE A O 1
ATOM 637 N N . ILE A 1 81 ? 0.868 5.059 -5.172 1.00 97.12 81 ILE A N 1
ATOM 638 C CA . ILE A 1 81 ? 1.301 6.348 -4.611 1.00 97.12 81 ILE A CA 1
ATOM 639 C C . ILE A 1 81 ? 2.758 6.632 -4.993 1.0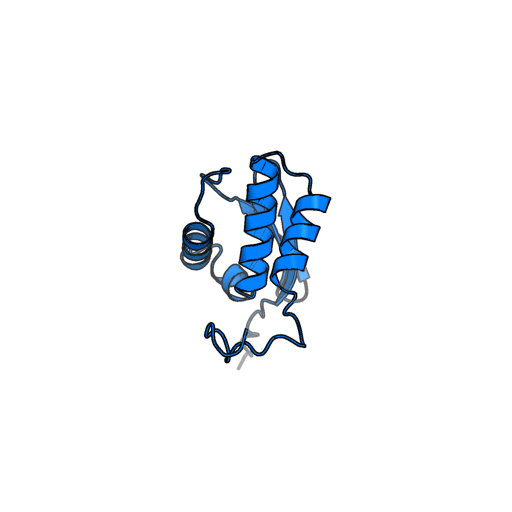0 97.12 81 ILE A C 1
ATOM 641 O O . ILE A 1 81 ? 3.062 7.733 -5.454 1.00 97.12 81 ILE A O 1
ATOM 645 N N . LYS A 1 82 ? 3.649 5.646 -4.832 1.00 96.56 82 LYS A N 1
ATOM 646 C CA . LYS A 1 82 ? 5.080 5.765 -5.150 1.00 96.56 82 LYS A CA 1
ATOM 647 C C . LYS A 1 82 ? 5.312 6.111 -6.621 1.00 96.56 82 LYS A C 1
ATOM 649 O O . LYS A 1 82 ? 6.055 7.039 -6.923 1.00 96.56 82 LYS A O 1
ATOM 654 N N . ASP A 1 83 ? 4.620 5.423 -7.518 1.00 96.38 83 ASP A N 1
ATOM 655 C CA . ASP A 1 83 ? 4.633 5.682 -8.956 1.00 96.38 83 ASP A CA 1
ATOM 656 C C . ASP A 1 83 ? 4.218 7.111 -9.286 1.00 96.38 83 ASP A C 1
ATOM 658 O O . ASP A 1 83 ? 4.892 7.798 -10.056 1.00 96.38 83 ASP A O 1
ATOM 662 N N . LYS A 1 84 ? 3.128 7.585 -8.669 1.00 96.06 84 LYS A N 1
ATOM 663 C CA . LYS A 1 84 ? 2.638 8.942 -8.899 1.00 96.06 84 LYS A CA 1
ATOM 664 C C . LYS A 1 84 ? 3.649 9.994 -8.437 1.00 96.06 84 LYS A C 1
ATOM 666 O O . LYS A 1 84 ? 3.855 10.979 -9.142 1.00 96.06 84 LYS A O 1
ATOM 671 N N . LEU A 1 85 ? 4.314 9.766 -7.302 1.00 95.31 85 LEU A N 1
ATOM 672 C CA . LEU A 1 85 ? 5.418 10.607 -6.814 1.00 95.31 85 LEU A CA 1
ATOM 673 C C . LEU A 1 85 ? 6.659 10.534 -7.722 1.00 95.31 85 LEU A C 1
ATOM 675 O O . LEU A 1 85 ? 7.435 11.485 -7.789 1.00 95.31 85 LEU A O 1
ATOM 679 N N . GLY A 1 86 ? 6.840 9.420 -8.434 1.00 95.31 86 GLY A N 1
ATOM 680 C CA . GLY A 1 86 ? 7.860 9.234 -9.466 1.00 95.31 86 GLY A CA 1
ATOM 681 C C . GLY A 1 86 ? 7.517 9.849 -10.828 1.00 95.31 86 GLY A C 1
ATOM 682 O O . GLY A 1 86 ? 8.358 9.814 -11.721 1.00 95.31 86 GLY A O 1
ATOM 683 N N . GLY A 1 87 ? 6.321 10.424 -10.996 1.00 96.31 87 GLY A N 1
ATOM 684 C CA . GLY A 1 87 ? 5.868 11.043 -12.246 1.00 96.31 87 GLY A CA 1
ATOM 685 C C . GLY A 1 87 ? 5.078 10.119 -13.177 1.00 96.31 87 GLY A C 1
ATOM 686 O O . GLY A 1 87 ? 4.682 10.550 -14.259 1.00 96.31 87 GLY A O 1
ATOM 687 N N . LEU A 1 88 ? 4.797 8.879 -12.771 1.00 96.94 88 LEU A N 1
ATOM 688 C CA . LEU A 1 88 ? 3.970 7.966 -13.557 1.00 96.94 88 LEU A CA 1
ATOM 689 C C . LEU A 1 88 ? 2.489 8.386 -13.505 1.00 96.94 88 LEU A C 1
ATOM 691 O O . LEU A 1 88 ? 1.999 8.906 -12.493 1.00 96.94 88 LEU A O 1
ATOM 695 N N . SER A 1 89 ? 1.748 8.158 -14.593 1.00 96.81 89 SER A N 1
ATOM 696 C CA . SER A 1 89 ? 0.294 8.346 -14.582 1.00 96.81 89 SER A CA 1
ATOM 697 C C . SER A 1 89 ? -0.393 7.261 -13.748 1.00 96.81 89 SER A C 1
ATOM 699 O O . SER A 1 89 ? 0.154 6.176 -13.526 1.00 96.81 89 SER A O 1
ATOM 701 N N . LEU A 1 90 ? -1.606 7.553 -13.273 1.00 95.62 90 LEU A N 1
ATOM 702 C CA . LEU A 1 90 ? -2.389 6.591 -12.498 1.00 95.62 90 LEU A CA 1
ATOM 703 C C . LEU A 1 90 ? -2.730 5.366 -13.352 1.00 95.62 90 LEU A C 1
ATOM 705 O O . LEU A 1 90 ? -2.626 4.233 -12.894 1.00 95.62 90 LEU A O 1
ATOM 709 N N . GLU A 1 91 ? -3.085 5.603 -14.609 1.00 96.56 91 GLU A N 1
ATOM 710 C CA . GLU A 1 91 ? -3.477 4.590 -15.581 1.00 96.56 91 GLU A CA 1
ATOM 711 C C . GLU A 1 91 ? -2.307 3.645 -15.873 1.00 96.56 91 GLU A C 1
ATOM 713 O O . GLU A 1 91 ? -2.467 2.426 -15.811 1.00 96.56 91 GLU A O 1
ATOM 718 N N . ALA A 1 92 ? -1.109 4.197 -16.102 1.00 96.56 92 ALA A N 1
ATOM 719 C CA . ALA A 1 92 ? 0.101 3.407 -16.312 1.00 96.56 92 ALA A CA 1
ATOM 720 C C . ALA A 1 92 ? 0.483 2.611 -15.055 1.00 96.56 92 ALA A C 1
ATOM 722 O O . ALA A 1 92 ? 0.868 1.446 -15.151 1.00 96.56 92 ALA A O 1
ATOM 723 N N . SER A 1 93 ? 0.323 3.206 -13.870 1.00 96.00 93 SER A N 1
ATOM 724 C CA . SER A 1 93 ? 0.573 2.519 -12.603 1.00 96.00 93 SER A CA 1
ATOM 725 C C . SER A 1 93 ? -0.378 1.341 -12.380 1.00 96.00 93 SER A C 1
ATOM 727 O O . SER A 1 93 ? 0.059 0.251 -12.009 1.00 96.00 93 SER A O 1
ATOM 729 N N . ILE A 1 94 ? -1.675 1.524 -12.641 1.00 94.75 94 ILE A N 1
ATOM 730 C CA . ILE A 1 94 ? -2.678 0.458 -12.524 1.00 94.75 94 ILE A CA 1
ATOM 731 C C . ILE A 1 94 ? -2.390 -0.659 -13.532 1.00 94.75 94 ILE A C 1
ATOM 733 O O . ILE A 1 94 ? -2.393 -1.825 -13.147 1.00 94.75 94 ILE A O 1
ATOM 737 N N . ALA A 1 95 ? -2.087 -0.320 -14.788 1.00 94.31 95 ALA A N 1
ATOM 738 C CA . ALA A 1 95 ? -1.742 -1.305 -15.812 1.00 94.31 95 ALA A CA 1
ATOM 739 C C . ALA A 1 95 ? -0.516 -2.142 -15.411 1.00 94.31 95 ALA A C 1
ATOM 741 O O . ALA A 1 95 ? -0.555 -3.368 -15.487 1.00 94.31 95 ALA A O 1
ATOM 742 N N . ARG A 1 96 ? 0.537 -1.489 -14.903 1.00 92.50 96 ARG A N 1
ATOM 743 C CA . ARG A 1 96 ? 1.747 -2.152 -14.402 1.00 92.50 96 ARG A CA 1
ATOM 744 C C . ARG A 1 96 ? 1.453 -3.072 -13.213 1.00 92.50 96 ARG A C 1
ATOM 746 O O . ARG A 1 96 ? 1.963 -4.184 -13.185 1.00 92.50 96 ARG A O 1
ATOM 753 N N . ASN A 1 97 ? 0.628 -2.637 -12.255 1.00 90.12 97 ASN A N 1
ATOM 754 C CA . ASN A 1 97 ? 0.219 -3.485 -11.129 1.00 90.12 97 ASN A CA 1
ATOM 755 C C . ASN A 1 97 ? -0.582 -4.705 -11.603 1.00 90.12 97 ASN A C 1
ATOM 757 O O . ASN A 1 97 ? -0.301 -5.807 -11.158 1.00 90.12 97 ASN A O 1
ATOM 761 N N . ASN A 1 98 ? -1.534 -4.528 -12.523 1.00 89.75 98 ASN A N 1
ATOM 762 C CA . ASN A 1 98 ? -2.326 -5.641 -13.048 1.00 89.75 98 ASN A CA 1
ATOM 763 C C . ASN A 1 98 ? -1.456 -6.654 -13.802 1.00 89.75 98 ASN A C 1
ATOM 765 O O . ASN A 1 98 ? -1.679 -7.851 -13.674 1.00 89.75 98 ASN A O 1
ATOM 769 N N . ALA A 1 99 ? -0.456 -6.186 -14.555 1.00 88.69 99 ALA A N 1
ATOM 770 C CA . ALA A 1 99 ? 0.469 -7.058 -15.272 1.00 88.69 99 ALA A CA 1
ATOM 771 C C . ALA A 1 99 ? 1.317 -7.936 -14.334 1.00 88.69 99 ALA A C 1
ATOM 773 O O . ALA A 1 99 ? 1.662 -9.048 -14.711 1.00 88.69 99 ALA A O 1
ATOM 774 N N . MET A 1 100 ? 1.618 -7.474 -13.111 1.00 82.69 100 MET A N 1
ATOM 775 C CA . MET A 1 100 ? 2.375 -8.255 -12.119 1.00 82.69 100 MET A CA 1
ATOM 776 C C . MET A 1 100 ? 1.606 -9.468 -11.580 1.00 82.69 100 MET A C 1
ATOM 778 O O . MET A 1 100 ? 2.227 -10.402 -11.086 1.00 82.69 100 MET A O 1
ATOM 782 N N . ASP A 1 101 ? 0.274 -9.458 -11.654 1.00 78.50 101 ASP A N 1
ATOM 783 C CA . ASP A 1 101 ? -0.562 -10.563 -11.171 1.00 78.50 101 ASP A CA 1
ATOM 784 C C . ASP A 1 101 ? -0.904 -11.585 -12.265 1.00 78.50 101 ASP A C 1
ATOM 786 O O . ASP A 1 101 ? -1.560 -12.590 -11.985 1.00 78.50 101 ASP A O 1
ATOM 790 N N . ILE A 1 102 ? -0.509 -11.327 -13.515 1.00 82.94 102 ILE A N 1
ATOM 791 C CA . ILE A 1 102 ? -0.757 -12.238 -14.631 1.00 82.94 102 ILE A CA 1
ATOM 792 C C . ILE A 1 102 ? 0.361 -13.278 -14.645 1.00 82.94 102 ILE A C 1
ATOM 794 O O . ILE A 1 102 ? 1.498 -12.980 -14.997 1.00 82.94 102 ILE A O 1
ATOM 798 N N . LEU A 1 103 ? 0.016 -14.510 -14.280 1.00 81.69 103 LEU A N 1
ATOM 799 C CA . LEU A 1 103 ? 0.853 -15.680 -14.530 1.00 81.69 103 LEU A CA 1
ATOM 800 C C . LEU A 1 103 ? 0.523 -16.230 -15.918 1.00 81.69 103 LEU A C 1
ATOM 802 O O . LEU A 1 103 ? -0.655 -16.328 -16.273 1.00 81.69 103 LEU A O 1
ATOM 806 N N . ASN A 1 104 ? 1.542 -16.590 -16.698 1.00 81.94 104 ASN A N 1
ATOM 807 C CA . ASN A 1 104 ? 1.332 -17.285 -17.962 1.00 81.94 104 ASN A CA 1
ATOM 808 C C . ASN A 1 104 ? 0.821 -18.710 -17.664 1.00 81.94 104 ASN A C 1
ATOM 810 O O . ASN A 1 104 ? 1.552 -19.487 -17.051 1.00 81.94 104 ASN A O 1
ATOM 814 N N . PRO A 1 105 ? -0.413 -19.076 -18.061 1.00 84.38 105 PRO A N 1
ATOM 815 C CA . PRO A 1 105 ? -0.979 -20.386 -17.737 1.00 84.38 105 PRO A CA 1
ATOM 816 C C . PRO A 1 105 ? -0.254 -21.544 -18.432 1.00 84.38 105 PRO A C 1
ATOM 818 O O . PRO A 1 105 ? -0.306 -22.669 -17.943 1.00 84.38 105 PRO A O 1
ATOM 821 N N . GLU A 1 106 ? 0.433 -21.268 -19.542 1.00 85.88 106 GLU A N 1
ATOM 822 C CA . GLU A 1 106 ? 1.206 -22.263 -20.291 1.00 85.88 106 GLU A CA 1
ATOM 823 C C . GLU A 1 106 ? 2.637 -22.413 -19.751 1.00 85.88 106 GLU A C 1
ATOM 825 O O . GLU A 1 106 ? 3.365 -23.326 -20.141 1.00 85.88 106 GLU A O 1
ATOM 830 N N . GLU A 1 107 ? 3.067 -21.521 -18.855 1.00 83.94 107 GLU A N 1
ATOM 831 C CA . GLU A 1 107 ? 4.397 -21.571 -18.263 1.00 83.94 107 GLU A CA 1
ATOM 832 C C . GLU A 1 107 ? 4.422 -22.569 -17.107 1.00 83.94 107 GLU A C 1
ATOM 834 O O . GLU A 1 107 ? 3.765 -22.405 -16.074 1.00 83.94 107 GLU A O 1
ATOM 839 N N . ASN A 1 108 ? 5.223 -23.623 -17.259 1.00 83.56 108 ASN A N 1
ATOM 840 C CA . ASN A 1 108 ? 5.479 -24.535 -16.160 1.00 83.56 108 ASN A CA 1
ATOM 841 C C . ASN A 1 108 ? 6.478 -23.899 -15.190 1.00 83.56 108 ASN A C 1
ATOM 843 O O . ASN A 1 108 ? 7.685 -24.051 -15.342 1.00 83.56 108 ASN A O 1
ATOM 847 N N . LEU A 1 109 ? 5.960 -23.257 -14.143 1.00 84.69 109 LEU A N 1
ATOM 848 C CA . LEU A 1 109 ? 6.765 -22.587 -13.114 1.00 84.69 109 LEU A CA 1
ATOM 849 C C . LEU A 1 109 ? 7.744 -23.514 -12.360 1.00 84.69 109 LEU A C 1
ATOM 851 O O . LEU A 1 109 ? 8.595 -23.023 -11.625 1.00 84.69 109 LEU A O 1
ATOM 855 N N . ASN A 1 110 ? 7.636 -24.841 -12.516 1.00 83.94 110 ASN A N 1
ATOM 856 C CA . ASN A 1 110 ? 8.571 -25.813 -11.935 1.00 83.94 110 ASN A CA 1
ATOM 857 C C . ASN A 1 110 ? 9.677 -26.263 -12.906 1.00 83.94 110 ASN A C 1
ATOM 859 O O . ASN A 1 110 ? 10.568 -26.999 -12.487 1.00 83.94 110 ASN A O 1
ATOM 863 N N . LYS A 1 111 ? 9.614 -25.871 -14.184 1.00 79.25 111 LYS A N 1
ATOM 864 C CA . LYS A 1 111 ? 10.600 -26.195 -15.223 1.00 79.25 111 LYS A CA 1
ATOM 865 C C . LYS A 1 111 ? 11.258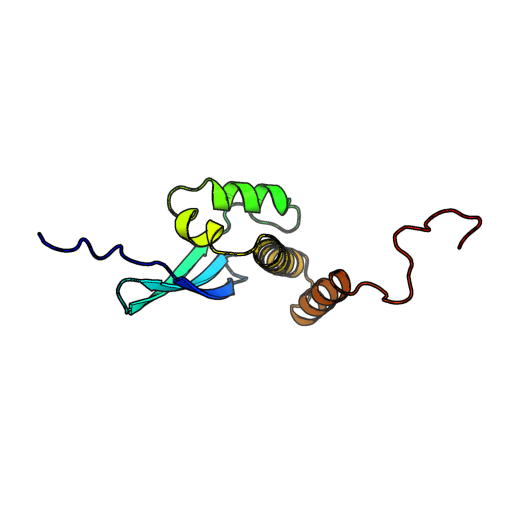 -24.907 -15.699 1.00 79.25 111 LYS A C 1
ATOM 867 O O . LYS A 1 111 ? 10.811 -24.277 -16.650 1.00 79.25 111 LYS A O 1
ATOM 872 N N . VAL A 1 112 ? 12.274 -24.489 -14.956 1.00 72.62 112 VAL A N 1
ATOM 873 C CA . VAL A 1 112 ? 13.033 -23.244 -15.181 1.00 72.62 112 VAL A CA 1
ATOM 874 C C . VAL A 1 112 ? 14.461 -23.522 -15.664 1.00 72.62 112 VAL A C 1
ATOM 876 O O . VAL A 1 112 ? 15.284 -22.615 -15.769 1.00 72.62 112 VAL A O 1
ATOM 879 N N . ASP A 1 113 ? 14.777 -24.789 -15.919 1.00 79.50 113 ASP A N 1
ATOM 880 C CA . ASP A 1 113 ? 16.054 -25.280 -16.406 1.00 79.50 113 ASP A CA 1
ATOM 881 C C . ASP A 1 113 ? 16.193 -25.123 -17.926 1.00 79.50 113 ASP A C 1
ATOM 883 O O . ASP A 1 113 ? 15.242 -25.300 -18.686 1.00 79.50 113 ASP A O 1
ATOM 887 N N . VAL A 1 114 ? 17.421 -24.806 -18.359 1.00 65.56 114 VAL A N 1
ATOM 888 C CA . VAL A 1 114 ? 17.798 -24.501 -19.755 1.00 65.56 114 VAL A CA 1
ATOM 889 C C . VAL A 1 114 ? 17.460 -25.642 -20.724 1.00 65.56 114 VAL A C 1
ATOM 891 O O . VAL A 1 114 ? 17.227 -25.388 -21.898 1.00 65.56 114 VAL A O 1
ATOM 894 N N . GLU A 1 115 ? 17.402 -26.887 -20.247 1.00 65.81 115 GLU A N 1
ATOM 895 C CA . GLU A 1 115 ? 17.054 -28.063 -21.060 1.00 65.81 115 GLU A CA 1
ATOM 896 C C . GLU A 1 115 ? 15.539 -28.220 -21.301 1.00 65.81 115 GLU A C 1
ATOM 898 O O . GLU A 1 115 ? 15.133 -28.975 -22.183 1.00 65.81 115 GLU A O 1
ATOM 903 N N . THR A 1 116 ? 14.702 -27.506 -20.542 1.00 57.84 116 THR A N 1
ATOM 904 C CA . THR A 1 116 ? 13.229 -27.515 -20.657 1.00 57.84 116 THR A CA 1
ATOM 905 C C . THR A 1 116 ? 12.620 -26.175 -21.077 1.00 57.84 116 THR A C 1
ATOM 907 O O . THR A 1 116 ? 11.393 -26.052 -21.069 1.00 57.84 116 THR A O 1
ATOM 910 N N . LEU A 1 117 ? 13.462 -25.199 -21.425 1.00 52.09 117 LEU A N 1
ATOM 911 C CA . LEU A 1 117 ? 13.077 -23.896 -21.978 1.00 52.09 117 LEU A CA 1
ATOM 912 C C . LEU A 1 117 ? 12.722 -23.979 -23.469 1.00 52.09 117 LEU A C 1
ATOM 914 O O . LEU A 1 117 ? 13.417 -24.710 -24.211 1.00 52.09 117 LEU A O 1
#

Sequence (117 aa):
MQSVMTDSLEIIKCGVRFDPPALVLCYKKSGKIRRRSIPLRNFDKNTGIDHIMEDLKSSPDNSKFVRLLSAAQLQRLLTIIKDKLGGLSLEASIARNNAMDILNPEENLNKVDVETL